Protein AF-A0A1H3Y5Z4-F1 (afdb_monomer)

pLDDT: mean 72.22, std 16.03, range [27.98, 92.19]

InterPro domains:
  IPR026870 Zinc-ribbon domain [PF13240] (65-86)

Secondary structure (DSSP, 8-state):
------------EEEE-TTT--EEEE-SSTT-EEE-TTT--EEE----SSS---S-S-----EEE-TTT--EEETT-SB-TTT--B---TT-------HHHHHHHHHHHHHHHHHHHHHHTT-TTTHHHHHHHHHHHHHHHHHHHHH-

Nearest PDB structures (foldseek):
  7zhg-assembly1_W  TM=5.877E-01  e=4.036E-01  Pyrococcus abyssi GE5
  6skg-assembly1_Ax  TM=5.233E-01  e=5.981E-01  Thermococcus kodakarensis

Mean predicted aligned error: 20.36 Å

Structure (mmCIF, N/CA/C/O backbone):
data_AF-A0A1H3Y5Z4-F1
#
_entry.id   AF-A0A1H3Y5Z4-F1
#
loop_
_atom_site.group_PDB
_atom_site.id
_atom_site.type_symbol
_atom_site.label_atom_id
_atom_site.label_alt_id
_atom_site.label_comp_id
_atom_site.label_asym_id
_atom_site.label_entity_id
_atom_site.label_seq_id
_atom_site.pdbx_PDB_ins_code
_atom_site.Cartn_x
_atom_site.Cartn_y
_atom_site.Cartn_z
_atom_site.occupancy
_atom_site.B_iso_or_equiv
_atom_site.auth_seq_id
_atom_site.auth_comp_id
_atom_site.auth_asym_id
_atom_site.auth_atom_id
_atom_site.pdbx_PDB_model_num
ATOM 1 N N . MET A 1 1 ? 2.541 -39.694 50.701 1.00 36.38 1 MET A N 1
ATOM 2 C CA . MET A 1 1 ? 1.277 -40.318 50.259 1.00 36.38 1 MET A CA 1
ATOM 3 C C . MET A 1 1 ? 0.161 -39.443 50.824 1.00 36.38 1 MET A C 1
ATOM 5 O O . MET A 1 1 ? -0.247 -39.656 51.950 1.00 36.38 1 MET A O 1
ATOM 9 N N . GLU A 1 2 ? -0.018 -38.215 50.340 1.00 33.06 2 GLU A N 1
ATOM 10 C CA . GLU A 1 2 ? -0.750 -37.814 49.120 1.00 33.06 2 GLU A CA 1
ATOM 11 C C . GLU A 1 2 ? -2.224 -38.242 49.123 1.00 33.06 2 GLU A C 1
ATOM 13 O O . GLU A 1 2 ? -2.483 -39.438 49.028 1.00 33.06 2 GLU A O 1
ATOM 18 N N . ASN A 1 3 ? -3.123 -37.248 49.271 1.00 27.98 3 ASN A N 1
ATOM 19 C CA . ASN A 1 3 ? -4.426 -37.034 48.597 1.00 27.98 3 ASN A CA 1
ATOM 20 C C . ASN A 1 3 ? -5.177 -35.901 49.362 1.00 27.98 3 ASN A C 1
ATOM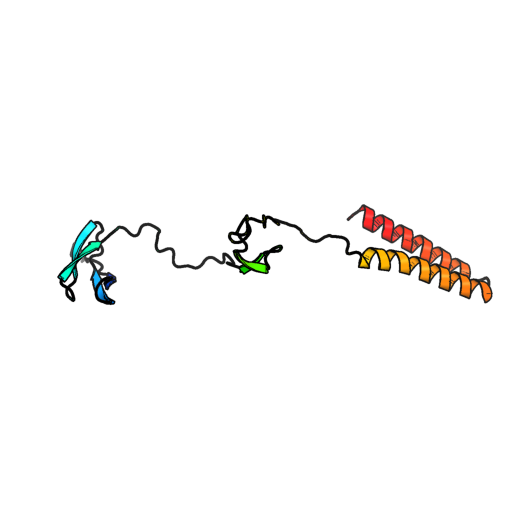 22 O O . ASN A 1 3 ? -5.599 -36.125 50.491 1.00 27.98 3 ASN A O 1
ATOM 26 N N . SER A 1 4 ? -5.109 -34.610 49.010 1.00 35.25 4 SER A N 1
ATOM 27 C CA . SER A 1 4 ? -5.731 -33.865 47.889 1.00 35.25 4 SER A CA 1
ATOM 28 C C . SER A 1 4 ? -7.272 -33.822 47.905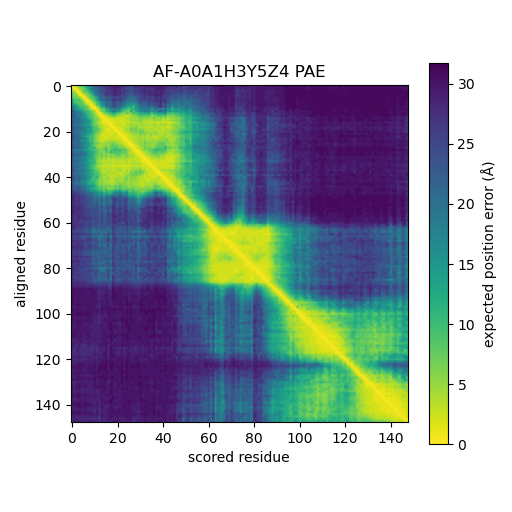 1.00 35.25 4 SER A C 1
ATOM 30 O O . SER A 1 4 ? -7.911 -34.855 48.071 1.00 35.25 4 SER A O 1
ATOM 32 N N . ASN A 1 5 ? -7.814 -32.618 47.619 1.00 33.88 5 ASN A N 1
ATOM 33 C CA . ASN A 1 5 ? -9.199 -32.259 47.212 1.00 33.88 5 ASN A CA 1
ATOM 34 C C . ASN A 1 5 ? -10.119 -31.787 48.364 1.00 33.88 5 ASN A C 1
ATOM 36 O O . ASN A 1 5 ? -10.400 -32.548 49.273 1.00 33.88 5 ASN A O 1
ATOM 40 N N . GLU A 1 6 ? -10.669 -30.573 48.450 1.00 33.53 6 GLU A N 1
ATOM 41 C CA . GLU A 1 6 ? -10.776 -29.398 47.577 1.00 33.53 6 GLU A CA 1
ATOM 42 C C . GLU A 1 6 ? -10.922 -28.163 48.493 1.00 33.53 6 GLU A C 1
ATOM 44 O O . GLU A 1 6 ? -11.967 -27.960 49.111 1.00 33.53 6 GLU A O 1
ATOM 49 N N . ILE A 1 7 ? -9.914 -27.293 48.566 1.00 37.12 7 ILE A N 1
ATOM 50 C CA . ILE A 1 7 ? -10.135 -25.900 48.976 1.00 37.12 7 ILE A CA 1
ATOM 51 C C . ILE A 1 7 ? -10.314 -25.144 47.666 1.00 37.12 7 ILE A C 1
ATOM 53 O O . ILE A 1 7 ? -9.343 -24.916 46.945 1.00 37.12 7 ILE A O 1
ATOM 57 N N . LYS A 1 8 ? -11.567 -24.834 47.312 1.00 33.59 8 LYS A N 1
ATOM 58 C CA . LYS A 1 8 ? -11.910 -24.045 46.123 1.00 33.59 8 LYS A CA 1
ATOM 59 C C . LYS A 1 8 ? -11.288 -22.656 46.259 1.00 33.59 8 LYS A C 1
ATOM 61 O O . LYS A 1 8 ? -11.853 -21.767 46.887 1.00 33.59 8 LYS A O 1
ATOM 66 N N . LYS A 1 9 ? -10.086 -22.510 45.703 1.00 31.39 9 LYS A N 1
ATOM 67 C CA . LYS A 1 9 ? -9.373 -21.249 45.512 1.00 31.39 9 LYS A CA 1
ATOM 68 C C . LYS A 1 9 ? -10.239 -20.377 44.601 1.00 31.39 9 LYS A C 1
ATOM 70 O O . LYS A 1 9 ? -10.427 -20.696 43.432 1.00 31.39 9 LYS A O 1
ATOM 75 N N . ILE A 1 10 ? -10.841 -19.339 45.165 1.00 37.75 10 ILE A N 1
ATOM 76 C CA . ILE A 1 10 ? -11.547 -18.309 44.404 1.00 37.75 10 ILE A CA 1
ATOM 77 C C . ILE A 1 10 ? -10.449 -17.353 43.933 1.00 37.75 10 ILE A C 1
ATOM 79 O O . ILE A 1 10 ? -9.897 -16.623 44.749 1.00 37.75 10 ILE A O 1
ATOM 83 N N . ASP A 1 11 ? -10.063 -17.430 42.660 1.00 43.22 11 ASP A N 1
ATOM 84 C CA . ASP A 1 11 ? -9.029 -16.572 42.067 1.00 43.22 11 ASP A CA 1
ATOM 85 C C . ASP A 1 11 ? -9.537 -15.128 41.982 1.00 43.22 11 ASP A C 1
ATOM 87 O O . ASP A 1 11 ? -10.212 -14.751 41.030 1.00 43.22 11 ASP A O 1
ATOM 91 N N . SER A 1 12 ? -9.310 -14.308 42.996 1.00 57.12 12 SER A N 1
ATOM 92 C CA . SER A 1 12 ? -9.763 -12.921 43.005 1.00 57.12 12 SER A CA 1
ATOM 93 C C . SER A 1 12 ? -8.969 -12.050 42.021 1.00 57.12 12 SER A C 1
ATOM 95 O O . SER A 1 12 ? -7.752 -12.169 41.887 1.00 57.12 12 SER A O 1
ATOM 97 N N . SER A 1 13 ? -9.664 -11.151 41.316 1.00 61.72 13 SER A N 1
ATOM 98 C CA . SER A 1 13 ? -9.058 -10.201 40.372 1.00 61.72 13 SER A CA 1
ATOM 99 C C . SER A 1 13 ? -9.249 -8.765 40.855 1.00 61.72 13 SER A C 1
ATOM 101 O O . SER A 1 13 ? -10.352 -8.390 41.257 1.00 61.72 13 SER A O 1
ATOM 103 N N . MET A 1 14 ? -8.191 -7.954 40.793 1.00 72.50 14 MET A N 1
ATOM 104 C CA . MET A 1 14 ? -8.246 -6.531 41.138 1.00 72.50 14 MET A CA 1
ATOM 105 C C . MET A 1 14 ? -8.807 -5.721 39.965 1.00 72.50 14 MET A C 1
ATOM 107 O O . MET A 1 14 ? -8.291 -5.805 38.852 1.00 72.50 14 MET A O 1
ATOM 111 N N . VAL A 1 15 ? -9.851 -4.930 40.210 1.00 75.38 15 VAL A N 1
ATOM 112 C CA . VAL A 1 15 ? -10.499 -4.061 39.213 1.00 75.38 15 VAL A CA 1
ATOM 113 C C . VAL A 1 15 ? -10.752 -2.675 39.801 1.00 75.38 15 VAL A C 1
ATOM 115 O O . VAL A 1 15 ? -10.922 -2.528 41.009 1.00 75.38 15 VAL A O 1
ATOM 118 N N . GLU A 1 16 ? -10.785 -1.639 38.967 1.00 80.94 16 GLU A N 1
ATOM 119 C CA . GLU A 1 16 ? -11.136 -0.285 39.410 1.00 80.94 16 GLU A CA 1
ATOM 120 C C . GLU A 1 16 ? -12.656 -0.103 39.468 1.00 80.94 16 GLU A C 1
ATOM 122 O O . GLU A 1 16 ? -13.380 -0.426 38.524 1.00 80.94 16 GLU A O 1
ATOM 127 N N . CYS A 1 17 ? -13.158 0.450 40.573 1.00 81.06 17 CYS A N 1
ATOM 128 C CA . CYS A 1 17 ? -14.577 0.751 40.714 1.00 81.06 17 CYS A CA 1
ATOM 129 C C . CYS A 1 17 ? -14.982 1.954 39.832 1.00 81.06 17 CYS A C 1
ATOM 131 O O . CYS A 1 17 ? -14.444 3.048 40.033 1.00 81.06 17 CYS A O 1
ATOM 133 N N . PRO A 1 18 ? -16.007 1.842 38.959 1.00 81.44 18 PRO A N 1
ATOM 134 C CA . PRO A 1 18 ? -16.469 2.943 38.101 1.00 81.44 18 PRO A CA 1
ATOM 135 C C . PRO A 1 18 ? -16.955 4.180 38.864 1.00 81.44 18 PRO A C 1
ATOM 137 O O . PRO A 1 18 ? -16.990 5.284 38.325 1.00 81.44 18 PRO A O 1
ATOM 140 N N . PHE A 1 19 ? -17.360 4.000 40.122 1.00 86.81 19 PHE A N 1
ATOM 141 C CA . PHE A 1 19 ? -17.987 5.055 40.906 1.00 86.81 19 PHE A CA 1
ATOM 142 C C . PHE A 1 19 ? -17.039 5.796 41.846 1.00 86.81 19 PHE A C 1
ATOM 144 O O . PHE A 1 19 ? -17.302 6.955 42.158 1.00 86.81 19 PHE A O 1
ATOM 151 N N . CYS A 1 20 ? -15.988 5.138 42.344 1.00 87.31 20 CYS A N 1
ATOM 152 C CA . CYS A 1 20 ? -15.052 5.739 43.301 1.00 87.31 20 CYS A CA 1
ATOM 153 C C . CYS A 1 20 ? -13.593 5.704 42.844 1.00 87.31 20 CYS A C 1
ATOM 155 O O . CYS A 1 20 ? -12.751 6.262 43.535 1.00 87.31 20 CYS A O 1
ATOM 157 N N . LYS A 1 21 ? -13.297 5.073 41.698 1.00 84.69 21 LYS A N 1
ATOM 158 C CA . LYS A 1 21 ? -11.953 4.920 41.113 1.00 84.69 21 LYS A CA 1
ATOM 159 C C . LYS A 1 21 ? -10.927 4.199 41.998 1.00 84.69 21 LYS A C 1
ATOM 161 O O . LYS A 1 21 ? -9.759 4.128 41.637 1.00 84.69 21 LYS A O 1
ATOM 166 N N . ASN A 1 22 ? -11.349 3.637 43.129 1.00 86.00 22 ASN A N 1
ATOM 167 C CA . ASN A 1 22 ? -10.485 2.820 43.972 1.00 86.00 22 ASN A CA 1
ATOM 168 C C . ASN A 1 22 ? -10.378 1.407 43.398 1.00 86.00 22 ASN A C 1
ATOM 170 O O . ASN A 1 22 ? -11.348 0.871 42.853 1.00 86.00 22 ASN A O 1
ATOM 174 N N . VAL A 1 23 ? -9.201 0.809 43.563 1.00 82.69 23 VAL A N 1
ATOM 175 C CA . VAL A 1 23 ? -8.948 -0.595 43.239 1.00 82.69 23 VAL A CA 1
ATOM 176 C C . VAL A 1 23 ? -9.658 -1.468 44.272 1.00 82.69 23 VAL A C 1
ATOM 178 O O . VAL A 1 23 ? -9.498 -1.265 45.477 1.00 82.69 23 VAL A O 1
ATOM 181 N N . ILE A 1 24 ? -10.463 -2.415 43.801 1.00 84.19 24 ILE A N 1
ATOM 182 C CA . ILE A 1 24 ? -11.245 -3.336 44.625 1.00 84.19 24 ILE A CA 1
ATOM 183 C C . ILE A 1 24 ? -11.023 -4.781 44.180 1.00 84.19 24 ILE A C 1
ATOM 185 O O . ILE A 1 24 ? -10.689 -5.056 43.027 1.00 84.19 24 ILE A O 1
ATOM 189 N N . GLU A 1 25 ? -11.232 -5.711 45.105 1.00 79.12 25 GLU A N 1
ATOM 190 C CA . GLU A 1 25 ? -11.158 -7.145 44.848 1.00 79.12 25 GLU A CA 1
ATOM 191 C C . GLU A 1 25 ? -12.529 -7.647 44.376 1.00 79.12 25 GLU A C 1
ATOM 193 O O . GLU A 1 25 ? -13.514 -7.571 45.114 1.00 79.12 25 GLU A O 1
ATOM 198 N N . ALA A 1 26 ? -12.611 -8.101 43.124 1.00 74.50 26 ALA A N 1
ATOM 199 C CA . ALA A 1 26 ? -13.844 -8.611 42.534 1.00 74.50 26 ALA A CA 1
ATOM 200 C C . ALA A 1 26 ? -13.845 -10.150 42.481 1.00 74.50 26 ALA A C 1
ATOM 202 O O . ALA A 1 26 ? -12.796 -10.765 42.244 1.00 74.50 26 ALA A O 1
ATOM 203 N N . PRO A 1 27 ? -15.016 -10.789 42.674 1.00 72.81 27 PRO A N 1
ATOM 204 C CA . PRO A 1 27 ? -15.142 -12.235 42.574 1.00 72.81 27 PRO A CA 1
ATOM 205 C C . PRO A 1 27 ? -14.939 -12.688 41.123 1.00 72.81 27 PRO A C 1
ATOM 207 O O . PRO A 1 27 ? -15.520 -12.123 40.200 1.00 72.81 27 PRO A O 1
ATOM 210 N N . SER A 1 28 ? -14.174 -13.762 40.930 1.00 66.25 28 SER A N 1
ATOM 211 C CA . SER A 1 28 ? -13.877 -14.376 39.620 1.00 66.25 28 SER A CA 1
ATOM 212 C C . SER A 1 28 ? -15.086 -15.006 38.934 1.00 66.25 28 SER A C 1
ATOM 214 O O . SER A 1 28 ? -15.017 -15.382 37.764 1.00 66.25 28 SER A O 1
ATOM 216 N N . LYS A 1 29 ? -16.193 -15.175 39.661 1.00 75.69 29 LYS A N 1
ATOM 217 C CA . LYS A 1 29 ? -17.403 -15.800 39.140 1.00 75.69 29 LYS A CA 1
ATOM 218 C C . LYS A 1 29 ? -18.271 -14.748 38.430 1.00 75.69 29 LYS A C 1
ATOM 220 O O . LYS A 1 29 ? -18.575 -13.725 39.047 1.00 75.69 29 LYS A O 1
ATOM 225 N N . PRO A 1 30 ? -18.698 -14.990 37.177 1.00 72.62 30 PRO A N 1
ATOM 226 C CA . PRO A 1 30 ? -19.632 -14.107 36.488 1.00 72.62 30 PRO A CA 1
ATOM 227 C C . PRO A 1 30 ? -21.010 -14.110 37.166 1.00 72.62 30 PRO A C 1
ATOM 229 O O . PRO A 1 30 ? -21.365 -15.050 37.881 1.00 72.62 30 PRO A O 1
ATOM 232 N N . ASP A 1 31 ? -21.765 -13.042 36.930 1.00 72.31 31 ASP A N 1
ATOM 233 C CA . ASP A 1 31 ? -23.143 -12.804 37.375 1.00 72.31 31 ASP A CA 1
ATOM 234 C C . ASP A 1 31 ? -23.325 -12.723 38.899 1.00 72.31 31 ASP A C 1
ATOM 236 O O . ASP A 1 31 ? -24.406 -12.965 39.438 1.00 72.31 31 ASP A O 1
ATOM 240 N N . VAL A 1 32 ? -22.262 -12.356 39.619 1.00 79.56 32 VAL A N 1
ATOM 241 C CA . VAL A 1 32 ? -22.316 -12.092 41.061 1.00 79.56 32 VAL A CA 1
ATOM 242 C C . VAL A 1 32 ? -22.545 -10.604 41.303 1.00 79.56 32 VAL A C 1
ATOM 244 O O . VAL A 1 32 ? -21.763 -9.767 40.853 1.00 79.56 32 VAL A O 1
ATOM 247 N N . ILE A 1 33 ? -23.607 -10.286 42.047 1.00 81.94 33 ILE A N 1
ATOM 248 C CA . ILE A 1 33 ? -23.855 -8.944 42.581 1.00 81.94 33 ILE A CA 1
ATOM 249 C C . ILE A 1 33 ? -23.047 -8.788 43.873 1.00 81.94 33 ILE A C 1
ATOM 251 O O . ILE A 1 33 ? -23.179 -9.601 44.789 1.00 81.94 33 ILE A O 1
ATOM 255 N N . PHE A 1 34 ? -22.234 -7.741 43.972 1.00 84.69 34 PHE A N 1
ATOM 256 C CA . PHE A 1 34 ? -21.483 -7.410 45.183 1.00 84.69 34 PHE A CA 1
ATOM 257 C C . PHE A 1 34 ? -21.483 -5.901 45.439 1.00 84.69 34 PHE A C 1
ATOM 259 O O . PHE A 1 34 ? -21.745 -5.100 44.544 1.00 84.69 34 PHE A O 1
ATOM 266 N N . LYS A 1 35 ? -21.208 -5.499 46.683 1.00 84.81 35 LYS A N 1
ATOM 267 C CA . LYS A 1 35 ? -21.112 -4.085 47.065 1.00 84.81 35 LYS A CA 1
ATOM 268 C C . LYS A 1 35 ? -19.658 -3.642 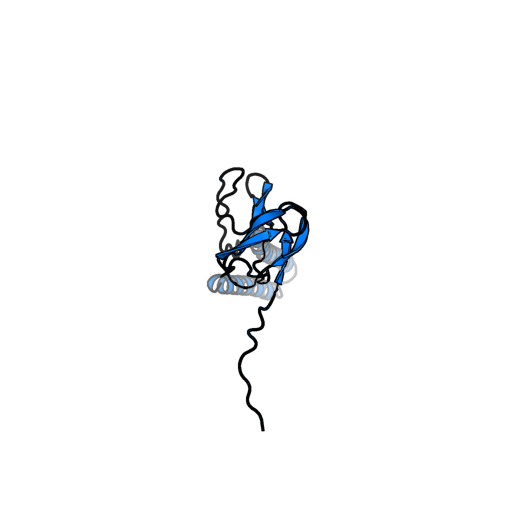47.059 1.00 84.81 35 LYS A C 1
ATOM 270 O O . LYS A 1 35 ? -18.793 -4.342 47.580 1.00 84.81 35 LYS A O 1
ATOM 275 N N . CYS A 1 36 ? -19.392 -2.468 46.497 1.00 84.19 36 CYS A N 1
ATOM 276 C CA . CYS A 1 36 ? -18.077 -1.851 46.592 1.00 84.19 36 CYS A CA 1
ATOM 277 C C . CYS A 1 36 ? -17.767 -1.497 48.063 1.00 84.19 36 CYS A C 1
ATOM 279 O O . CYS A 1 36 ? -18.523 -0.717 48.642 1.00 84.19 36 CYS A O 1
ATOM 281 N N . PRO A 1 37 ? -16.641 -1.946 48.649 1.00 83.38 37 PRO A N 1
ATOM 282 C CA . PRO A 1 37 ? -16.285 -1.652 50.045 1.00 83.38 37 PRO A CA 1
ATOM 283 C C . PRO A 1 37 ? -15.913 -0.183 50.297 1.00 83.38 37 PRO A C 1
ATOM 285 O O . PRO A 1 37 ? -15.695 0.215 51.434 1.00 83.38 37 PRO A O 1
ATOM 288 N N . GLN A 1 38 ? -15.763 0.614 49.236 1.00 86.62 38 GLN A N 1
ATOM 289 C CA . GLN A 1 38 ? -15.333 2.012 49.313 1.00 86.62 38 GLN A CA 1
ATOM 290 C C . GLN A 1 38 ? -16.468 3.011 49.084 1.00 86.62 38 GLN A C 1
ATOM 292 O O . GLN A 1 38 ? -16.342 4.172 49.458 1.00 86.62 38 GLN A O 1
ATOM 297 N N . CYS A 1 39 ? -17.556 2.605 48.426 1.00 87.12 39 CYS A N 1
ATOM 298 C CA . CYS A 1 39 ? -18.635 3.531 48.075 1.00 87.12 39 CYS A CA 1
ATOM 299 C C . CYS A 1 39 ? -20.037 2.921 48.141 1.00 87.12 39 CYS A C 1
ATOM 301 O O . CYS A 1 39 ? -20.960 3.516 47.583 1.00 87.12 39 CYS A O 1
ATOM 303 N N . ASP A 1 40 ? -20.163 1.721 48.720 1.00 84.69 40 ASP A N 1
ATOM 304 C CA . ASP A 1 40 ? -21.399 0.967 48.992 1.00 84.69 40 ASP A CA 1
ATOM 305 C C . ASP A 1 40 ? -22.339 0.733 47.799 1.00 84.69 40 ASP A C 1
ATOM 307 O O . ASP A 1 40 ? -23.466 0.262 47.956 1.00 84.69 40 ASP A O 1
ATOM 311 N N . LYS A 1 41 ? -21.873 1.024 46.582 1.00 87.06 41 LYS A N 1
ATOM 312 C CA . LYS A 1 41 ? -22.635 0.851 45.345 1.00 87.06 41 LYS A CA 1
ATOM 313 C C . LYS A 1 41 ? -22.606 -0.596 44.879 1.00 87.06 41 LYS A C 1
ATOM 315 O O . LYS A 1 41 ? -21.578 -1.267 44.981 1.00 87.06 41 LYS A O 1
ATOM 320 N N . GLU A 1 42 ? -23.748 -1.044 44.373 1.00 83.12 42 GLU A N 1
ATOM 321 C CA . GLU A 1 42 ? -23.947 -2.387 43.838 1.00 83.12 42 GLU A CA 1
ATOM 322 C C . GLU A 1 42 ? -23.278 -2.512 42.465 1.00 83.12 42 GLU A C 1
ATOM 324 O O . GLU A 1 42 ? -23.416 -1.645 41.600 1.00 83.12 42 GLU A O 1
ATOM 329 N N . LEU A 1 43 ? -22.514 -3.586 42.289 1.00 80.88 43 LEU A N 1
ATOM 330 C CA . LEU A 1 43 ? -21.760 -3.921 41.088 1.00 80.88 43 LEU A CA 1
ATOM 331 C C . LEU A 1 43 ? -22.111 -5.348 40.667 1.00 80.88 43 LEU A C 1
ATOM 333 O O . LEU A 1 43 ? -22.339 -6.206 41.518 1.00 80.88 43 LEU A O 1
ATOM 337 N N . ILE A 1 44 ? -22.123 -5.602 39.359 1.00 79.19 44 ILE A N 1
ATOM 338 C CA . ILE A 1 44 ? -22.298 -6.937 38.779 1.00 79.19 44 ILE A CA 1
ATOM 339 C C . ILE A 1 44 ? -21.013 -7.374 38.080 1.00 79.19 44 ILE A C 1
ATOM 341 O O . ILE A 1 44 ? -20.487 -6.651 37.231 1.00 79.19 44 ILE A O 1
ATOM 345 N N . THR A 1 45 ? -20.509 -8.562 38.408 1.00 73.00 45 THR A N 1
ATOM 346 C CA . THR A 1 45 ? -19.472 -9.207 37.593 1.00 73.00 45 THR A CA 1
ATOM 347 C C . THR A 1 45 ? -20.121 -9.728 36.313 1.00 73.00 45 THR A C 1
ATOM 349 O O . THR A 1 45 ? -21.111 -10.442 36.388 1.00 73.00 45 THR A O 1
ATOM 352 N N . TYR A 1 46 ? -19.575 -9.422 35.140 1.00 69.62 46 TYR A N 1
ATOM 353 C CA . TYR A 1 46 ? -20.009 -10.014 33.869 1.00 69.62 46 TYR A CA 1
ATOM 354 C C . TYR A 1 46 ? -18.906 -10.915 33.306 1.00 69.62 46 TYR A C 1
ATOM 356 O O . TYR A 1 46 ? -17.722 -10.715 33.584 1.00 69.62 46 TYR A O 1
ATOM 364 N N . ASN A 1 47 ? -19.278 -11.928 32.521 1.00 63.19 47 ASN A N 1
ATOM 365 C CA . ASN A 1 47 ? -18.300 -12.781 31.853 1.00 63.19 47 ASN A CA 1
ATOM 366 C C . ASN A 1 47 ? -17.592 -11.987 30.748 1.00 63.19 47 ASN A C 1
ATOM 368 O O . ASN A 1 47 ? -18.200 -11.612 29.746 1.00 63.19 47 ASN A O 1
ATOM 372 N N . ILE A 1 48 ? -16.292 -11.760 30.909 1.00 61.50 48 ILE A N 1
ATOM 373 C CA . ILE A 1 48 ? -15.467 -11.094 29.904 1.00 61.50 48 ILE A CA 1
ATOM 374 C C . ILE A 1 48 ? -15.028 -12.108 28.836 1.00 61.50 48 ILE A C 1
ATOM 376 O O . ILE A 1 48 ? -13.842 -12.271 28.556 1.00 61.50 48 ILE A O 1
ATOM 380 N N . THR A 1 49 ? -15.961 -12.836 28.218 1.00 51.12 49 THR A N 1
ATOM 381 C CA . THR A 1 49 ? -15.603 -13.646 27.048 1.00 51.12 49 THR A CA 1
ATOM 382 C C . THR A 1 49 ? -15.472 -12.700 25.848 1.00 51.12 49 THR A C 1
ATOM 384 O O . THR A 1 49 ? -16.462 -12.300 25.251 1.00 51.12 49 THR A O 1
ATOM 387 N N . GLN A 1 50 ? -14.226 -12.337 25.510 1.00 53.44 50 GLN A N 1
ATOM 388 C CA . GLN A 1 50 ? -13.785 -11.644 24.279 1.00 53.44 50 GLN A CA 1
ATOM 389 C C . GLN A 1 50 ? -13.874 -10.105 24.166 1.00 53.44 50 GLN A C 1
ATOM 391 O O . GLN A 1 50 ? -13.644 -9.592 23.075 1.00 53.44 50 GLN A O 1
ATOM 396 N N . SER A 1 51 ? -14.068 -9.332 25.242 1.00 52.38 51 SER A N 1
ATOM 397 C CA . SER A 1 51 ? -13.833 -7.865 25.172 1.00 52.38 51 SER A CA 1
ATOM 398 C C . SER A 1 51 ? -12.433 -7.429 25.629 1.00 52.38 51 SER A C 1
ATOM 400 O O . SER A 1 51 ? -12.048 -6.284 25.408 1.00 52.38 51 SER A O 1
ATOM 402 N N . ASN A 1 52 ? -11.646 -8.341 26.209 1.00 58.22 52 ASN A N 1
ATOM 403 C CA . ASN A 1 52 ? -10.278 -8.070 26.659 1.00 58.22 52 ASN A CA 1
ATOM 404 C C . ASN A 1 52 ? -9.266 -8.832 25.797 1.00 58.22 52 ASN A C 1
ATOM 406 O O . ASN A 1 52 ? -8.335 -9.451 26.311 1.00 58.22 52 ASN A O 1
ATOM 410 N N . LYS A 1 53 ? -9.430 -8.797 24.468 1.00 46.75 53 LYS A N 1
ATOM 411 C CA . LYS A 1 53 ? -8.264 -8.963 23.601 1.00 46.75 53 LYS A CA 1
ATOM 412 C C . LYS A 1 53 ? -7.419 -7.716 23.829 1.00 46.75 53 LYS A C 1
ATOM 414 O O . LYS A 1 53 ? -7.669 -6.679 23.224 1.00 46.75 53 LYS A O 1
ATOM 419 N N . THR A 1 54 ? -6.460 -7.807 24.748 1.00 41.84 54 THR A N 1
ATOM 420 C CA . THR A 1 54 ? -5.363 -6.850 24.839 1.00 41.84 54 THR A CA 1
ATOM 421 C C . THR A 1 54 ? -4.851 -6.609 23.424 1.00 41.84 54 THR A C 1
ATOM 423 O O . THR A 1 54 ? -4.423 -7.533 22.731 1.00 41.84 54 THR A O 1
ATOM 426 N N . LEU A 1 55 ? -4.994 -5.360 22.996 1.00 55.38 55 LEU A N 1
ATOM 427 C CA . LEU A 1 55 ? -4.474 -4.760 21.782 1.00 55.38 55 LEU A CA 1
ATOM 428 C C . LEU A 1 55 ? -3.024 -5.214 21.531 1.00 55.38 55 LEU A C 1
ATOM 430 O O . LEU A 1 55 ? -2.084 -4.682 22.117 1.00 55.38 55 LEU A O 1
ATOM 434 N N . ASN A 1 56 ? -2.842 -6.223 20.683 1.00 52.81 56 ASN A N 1
ATOM 435 C CA . ASN A 1 56 ? -1.586 -6.511 19.992 1.00 52.81 56 ASN A CA 1
ATOM 436 C C . ASN A 1 56 ? -1.847 -7.495 18.847 1.00 52.81 56 ASN A C 1
ATOM 438 O O . ASN A 1 56 ? -1.530 -8.683 18.871 1.00 52.81 56 ASN A O 1
ATOM 442 N N . THR A 1 57 ? -2.470 -6.994 17.795 1.00 44.56 57 THR A N 1
ATOM 443 C CA . THR A 1 57 ? -2.087 -7.422 16.457 1.00 44.56 57 THR A CA 1
ATOM 444 C C . THR A 1 57 ? -1.776 -6.135 15.713 1.00 44.56 57 THR A C 1
ATOM 446 O O . THR A 1 57 ? -2.378 -5.103 15.970 1.00 44.56 57 THR A O 1
ATOM 449 N N . LYS A 1 58 ? -0.742 -6.159 14.885 1.00 48.50 58 LYS A N 1
ATOM 450 C CA . LYS A 1 58 ? -0.368 -5.082 13.973 1.00 48.50 58 LYS A CA 1
ATOM 451 C C . LYS A 1 58 ? -1.465 -4.885 12.915 1.00 48.50 58 LYS A C 1
ATOM 453 O O . LYS A 1 58 ? -1.234 -5.158 11.746 1.00 48.50 58 LYS A O 1
ATOM 458 N N . ASP A 1 59 ? -2.651 -4.432 13.291 1.00 54.81 59 ASP A N 1
ATOM 459 C CA . ASP A 1 59 ? -3.439 -3.584 12.415 1.00 54.81 59 ASP A CA 1
ATOM 460 C C . ASP A 1 59 ? -2.859 -2.185 12.580 1.00 54.81 59 ASP A C 1
ATOM 462 O O . ASP A 1 59 ? -3.077 -1.466 13.549 1.00 54.81 59 ASP A O 1
ATOM 466 N N . ASN A 1 60 ? -1.989 -1.837 11.645 1.00 59.25 60 ASN A N 1
ATOM 467 C CA . ASN A 1 60 ? -1.624 -0.468 11.359 1.00 59.25 60 ASN A CA 1
ATOM 468 C C . ASN A 1 60 ? -2.909 0.362 11.211 1.00 59.25 60 ASN A C 1
ATOM 470 O O . ASN A 1 60 ? -3.432 0.521 10.109 1.00 59.25 60 ASN A O 1
ATOM 474 N N . MET A 1 61 ? -3.383 0.942 12.318 1.00 61.69 61 MET A N 1
ATOM 475 C CA . MET A 1 61 ? -4.272 2.102 12.346 1.00 61.69 61 MET A CA 1
ATOM 476 C C . MET A 1 61 ? -3.503 3.305 11.785 1.00 61.69 61 MET A C 1
ATOM 478 O O . MET A 1 61 ? -3.283 4.311 12.456 1.00 61.69 61 MET A O 1
ATOM 482 N N . SER A 1 62 ? -2.995 3.177 10.560 1.00 75.69 62 SER A N 1
ATOM 483 C CA . SER A 1 62 ? -2.383 4.276 9.847 1.00 75.69 62 SER A CA 1
ATOM 484 C C . SER A 1 62 ? -3.487 5.276 9.561 1.00 75.69 62 SER A C 1
ATOM 486 O O . SER A 1 62 ? -4.483 4.985 8.901 1.00 75.69 62 SER A O 1
ATOM 488 N N . LEU A 1 63 ? -3.338 6.462 10.123 1.00 84.62 63 LEU A N 1
ATOM 489 C CA . LEU A 1 63 ? -4.198 7.575 9.790 1.00 84.62 63 LEU A CA 1
ATOM 490 C C . LEU A 1 63 ? -3.729 8.117 8.438 1.00 84.62 63 LEU A C 1
ATOM 492 O O . LEU A 1 63 ? -2.548 8.420 8.268 1.00 84.62 63 LEU A O 1
ATOM 496 N N . ILE A 1 64 ? -4.646 8.217 7.484 1.00 87.44 64 ILE A N 1
ATOM 497 C CA . ILE A 1 64 ? -4.415 8.835 6.176 1.00 87.44 64 ILE A CA 1
ATOM 498 C C . ILE A 1 64 ? -5.169 10.161 6.111 1.00 87.44 64 ILE A C 1
ATOM 500 O O . ILE A 1 64 ? -6.089 10.406 6.890 1.00 87.44 64 ILE A O 1
ATOM 504 N N . TYR A 1 65 ? -4.802 11.030 5.178 1.00 91.25 65 TYR A N 1
ATOM 505 C CA . TYR A 1 65 ? -5.570 12.240 4.906 1.00 91.25 65 TYR A CA 1
ATOM 506 C C . TYR A 1 65 ? -6.575 11.974 3.787 1.00 91.25 65 TYR A C 1
ATOM 508 O O . TYR A 1 65 ? -6.249 11.358 2.775 1.00 91.25 65 TYR A O 1
ATOM 516 N N . CYS A 1 66 ? -7.804 12.446 3.966 1.00 89.81 66 CYS A N 1
ATOM 517 C CA . CYS A 1 66 ? -8.826 12.405 2.932 1.00 89.81 66 CYS A CA 1
ATOM 518 C C . CYS A 1 66 ? -8.376 13.212 1.706 1.00 89.81 66 CYS A C 1
ATOM 520 O O . CYS A 1 66 ? -8.062 14.395 1.839 1.00 89.81 66 CYS A O 1
ATOM 522 N N . ARG A 1 67 ? -8.463 12.606 0.516 1.00 86.25 67 ARG A N 1
ATOM 523 C CA . ARG A 1 67 ? -8.070 13.224 -0.767 1.00 86.25 67 ARG A CA 1
ATOM 524 C C . ARG A 1 67 ? -8.835 14.512 -1.106 1.00 86.25 67 ARG A C 1
ATOM 526 O O . ARG A 1 67 ? -8.245 15.428 -1.656 1.00 86.25 67 ARG A O 1
ATOM 533 N N . GLU A 1 68 ? -10.104 14.606 -0.702 1.00 90.81 68 GLU A N 1
ATOM 534 C CA . GLU A 1 68 ? -10.929 15.798 -0.959 1.00 90.81 68 GLU A CA 1
ATOM 535 C C . GLU A 1 68 ? -10.826 16.865 0.132 1.00 90.81 68 GLU A C 1
ATOM 537 O O . GLU A 1 68 ? -10.527 18.022 -0.132 1.00 90.81 68 GLU A O 1
ATOM 542 N N . CYS A 1 69 ? -11.108 16.504 1.387 1.00 91.94 69 CYS A N 1
ATOM 543 C CA . CYS A 1 69 ? -11.260 17.502 2.445 1.00 91.94 69 CYS A CA 1
ATOM 544 C C . CYS A 1 69 ? -9.999 17.722 3.290 1.00 91.94 69 CYS A C 1
ATOM 546 O O . 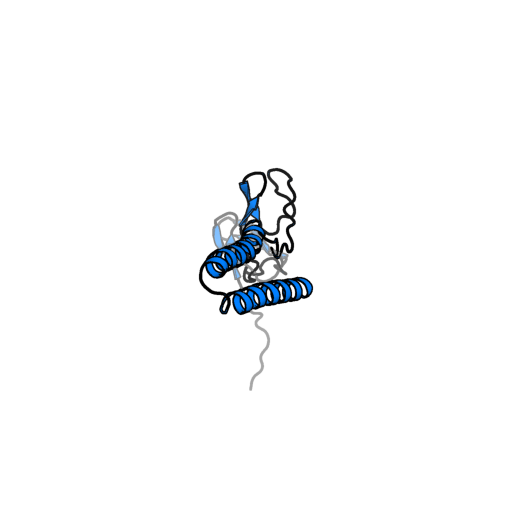CYS A 1 69 ? -10.048 18.508 4.236 1.00 91.94 69 CYS A O 1
ATOM 548 N N . GLY A 1 70 ? -8.920 16.971 3.037 1.00 89.00 70 GLY A N 1
ATOM 549 C CA . GLY A 1 70 ? -7.647 17.077 3.759 1.00 89.00 70 GLY A CA 1
ATOM 550 C C . GLY A 1 70 ? -7.714 16.726 5.248 1.00 89.00 70 GLY A C 1
ATOM 551 O O . GLY A 1 70 ? -6.777 17.008 5.988 1.00 89.00 70 GLY A O 1
ATOM 552 N N . LYS A 1 71 ? -8.818 16.134 5.722 1.00 91.81 71 LYS A N 1
ATOM 553 C CA . LYS A 1 71 ? -8.968 15.743 7.130 1.00 91.81 71 LYS A CA 1
ATOM 554 C C . LYS A 1 71 ? -8.391 14.360 7.366 1.00 91.81 71 LYS A C 1
ATOM 556 O O . LYS A 1 71 ? -8.460 13.495 6.496 1.00 91.81 71 LYS A O 1
ATOM 561 N N . GLN A 1 72 ? -7.848 14.163 8.557 1.00 90.88 72 GLN A N 1
ATOM 562 C CA . GLN A 1 72 ? -7.276 12.894 8.970 1.00 90.88 72 GLN A CA 1
ATOM 563 C C . GLN A 1 72 ? -8.385 11.865 9.222 1.00 90.88 72 GLN A C 1
ATOM 565 O O . GLN A 1 72 ? -9.358 12.144 9.920 1.00 90.88 72 GLN A O 1
ATOM 570 N N . ILE A 1 73 ? -8.247 10.686 8.626 1.00 90.69 73 ILE A N 1
ATOM 571 C CA . ILE A 1 73 ? -9.214 9.589 8.660 1.00 90.69 73 ILE A CA 1
ATOM 572 C C . ILE A 1 73 ? -8.479 8.249 8.804 1.00 90.69 73 ILE A C 1
ATOM 574 O O . ILE A 1 73 ? -7.280 8.150 8.551 1.00 90.69 73 ILE A O 1
ATOM 578 N N . SER A 1 74 ? -9.191 7.198 9.213 1.00 85.31 74 SER A N 1
ATOM 579 C CA . SER A 1 74 ? -8.621 5.845 9.276 1.00 85.31 74 SER A CA 1
ATOM 580 C C . SER A 1 74 ? -8.301 5.319 7.873 1.00 85.31 74 SER A C 1
ATOM 582 O O . SER A 1 74 ? -9.125 5.461 6.970 1.00 85.31 74 SER A O 1
ATOM 584 N N . SER A 1 75 ? -7.157 4.650 7.697 1.00 80.00 75 SER A N 1
ATOM 585 C CA . SER A 1 75 ? -6.793 3.946 6.454 1.00 80.00 75 SER A CA 1
ATOM 586 C C . SER A 1 75 ? -7.798 2.883 6.013 1.00 80.00 75 SER A C 1
ATOM 588 O O . SER A 1 75 ? -7.813 2.500 4.848 1.00 80.00 75 SER A O 1
ATOM 590 N N . HIS A 1 76 ? -8.647 2.413 6.927 1.00 78.62 76 HIS A N 1
ATOM 591 C CA . HIS A 1 76 ? -9.671 1.408 6.651 1.00 78.62 76 HIS A CA 1
ATOM 592 C C . HIS A 1 76 ? -11.044 2.024 6.341 1.00 78.62 76 HIS A C 1
ATOM 594 O O . HIS A 1 76 ? -11.990 1.299 6.024 1.00 78.62 76 HIS A O 1
ATOM 600 N N . ALA A 1 77 ? -11.188 3.350 6.436 1.00 79.50 77 ALA A N 1
ATOM 601 C CA . ALA A 1 77 ? -12.450 4.017 6.152 1.00 79.50 77 ALA A CA 1
ATOM 602 C C . ALA A 1 77 ? -12.759 3.940 4.649 1.00 79.50 77 ALA A C 1
ATOM 604 O O . ALA A 1 77 ? -12.039 4.506 3.836 1.00 79.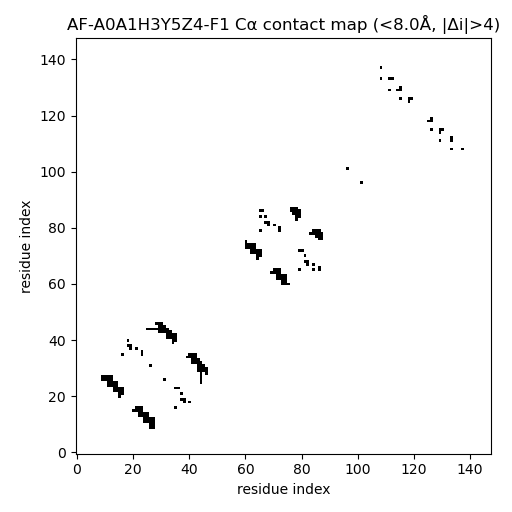50 77 ALA A O 1
ATOM 605 N N . GLN A 1 78 ? -13.855 3.274 4.272 1.00 83.75 78 GLN A N 1
ATOM 606 C CA . GLN A 1 78 ? -14.311 3.192 2.874 1.00 83.75 78 GLN A CA 1
ATOM 607 C C . GLN A 1 78 ? -14.722 4.559 2.310 1.00 83.75 78 GLN A C 1
ATOM 609 O O . GLN A 1 78 ? -14.580 4.815 1.116 1.00 83.75 78 GLN A O 1
ATOM 614 N N . SER A 1 79 ? -15.206 5.450 3.172 1.00 88.12 79 SER A N 1
ATOM 615 C CA . SER A 1 79 ? -15.616 6.813 2.845 1.00 88.12 79 SER A CA 1
ATOM 616 C C . SER A 1 79 ? -15.219 7.762 3.965 1.00 88.12 79 SER A C 1
ATOM 618 O O . SER A 1 79 ? -15.238 7.398 5.142 1.00 88.12 79 SER A O 1
ATOM 620 N N . CYS A 1 80 ? -14.880 8.997 3.609 1.00 91.38 80 CYS A N 1
ATOM 621 C CA . CYS A 1 80 ? -14.552 10.026 4.581 1.00 91.38 80 CYS A CA 1
ATOM 622 C C . CYS A 1 80 ? -15.805 10.393 5.403 1.00 91.38 80 CYS A C 1
ATOM 624 O O . CYS A 1 80 ? -16.793 10.825 4.811 1.00 91.38 80 CYS A O 1
ATOM 626 N N . PRO A 1 81 ? -15.783 10.305 6.747 1.00 89.31 81 PRO A N 1
ATOM 627 C CA . PRO A 1 81 ? -16.932 10.663 7.583 1.00 89.31 81 PRO A CA 1
ATOM 628 C C . PRO A 1 81 ? -17.230 12.170 7.587 1.00 89.31 81 PRO A C 1
ATOM 630 O O . PRO A 1 81 ? -18.301 12.583 8.013 1.00 89.31 81 PRO A O 1
ATOM 633 N N . PHE A 1 82 ? -16.292 13.001 7.121 1.00 92.00 82 PHE A N 1
ATOM 634 C CA . PHE A 1 82 ? -16.437 14.457 7.133 1.00 92.00 82 PHE A CA 1
ATOM 635 C C . PHE A 1 82 ? -17.033 15.035 5.849 1.00 92.00 82 PHE A C 1
ATOM 637 O O . PHE A 1 82 ? -17.671 16.080 5.904 1.00 92.00 82 PHE A O 1
ATOM 644 N N . CYS A 1 83 ? -16.785 14.407 4.697 1.00 92.19 83 CYS A N 1
ATOM 645 C CA . CYS A 1 83 ? -17.272 14.893 3.401 1.00 92.19 83 CYS A CA 1
ATOM 646 C C . CYS A 1 83 ? -18.028 13.840 2.582 1.00 92.19 83 CYS A C 1
ATOM 648 O O . CYS A 1 83 ? -18.574 14.171 1.538 1.00 92.19 83 CYS A O 1
ATOM 650 N N . GLY A 1 84 ? -18.039 12.577 3.012 1.00 88.94 84 GLY A N 1
ATOM 651 C CA . GLY A 1 84 ? -18.673 11.471 2.292 1.00 88.94 84 GLY A CA 1
ATOM 652 C C . GLY A 1 84 ? -17.864 10.918 1.116 1.00 88.94 84 GLY A C 1
ATOM 653 O O . GLY A 1 84 ? -18.268 9.916 0.535 1.00 88.94 84 GLY A O 1
ATOM 654 N N . TYR A 1 85 ? -16.715 11.510 0.768 1.00 87.69 85 TYR A N 1
ATOM 655 C CA . TYR A 1 85 ? -15.952 11.072 -0.403 1.00 87.69 85 TYR A CA 1
ATOM 656 C C . TYR A 1 85 ? -15.345 9.669 -0.213 1.00 87.69 85 TYR A C 1
ATOM 658 O O . TYR A 1 85 ? -14.672 9.442 0.804 1.00 87.69 85 TYR A O 1
ATOM 666 N N . PRO A 1 86 ? -15.524 8.739 -1.169 1.00 88.12 86 PRO A N 1
ATOM 667 C CA . PRO A 1 86 ? -15.001 7.379 -1.085 1.00 88.12 86 PRO A CA 1
ATOM 668 C C . PRO A 1 86 ? -13.462 7.336 -1.128 1.00 88.12 86 PRO A C 1
ATOM 670 O O . PRO A 1 86 ? -12.804 7.988 -1.937 1.00 88.12 86 PRO A O 1
ATOM 673 N N . GLN A 1 87 ? -12.867 6.542 -0.242 1.00 84.19 87 GLN A N 1
ATOM 674 C CA . GLN A 1 87 ? -11.415 6.412 -0.054 1.00 84.19 87 GLN A CA 1
ATOM 675 C C . GLN A 1 87 ? -10.886 5.034 -0.468 1.00 84.19 87 GLN A C 1
ATOM 677 O O . GLN A 1 87 ? -9.727 4.727 -0.212 1.00 84.19 87 GLN A O 1
ATOM 682 N N . ASN A 1 88 ? -11.717 4.200 -1.104 1.00 71.88 88 ASN A N 1
ATOM 683 C CA . ASN A 1 88 ? -11.313 2.878 -1.574 1.00 71.88 88 ASN A CA 1
ATOM 684 C C . ASN A 1 88 ? -10.253 2.993 -2.688 1.00 71.88 88 ASN A C 1
ATOM 686 O O . ASN A 1 88 ? -10.572 3.158 -3.862 1.00 71.88 88 ASN A O 1
ATOM 690 N N . GLU A 1 89 ? -8.988 2.920 -2.285 1.00 66.50 89 GLU A N 1
ATOM 691 C CA . GLU A 1 89 ? -7.822 2.655 -3.128 1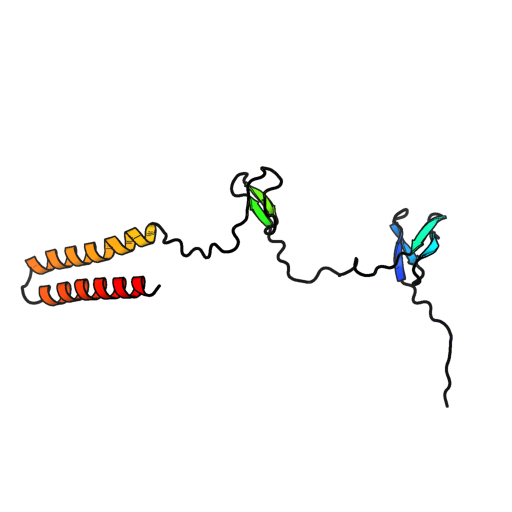.00 66.50 89 GLU A CA 1
ATOM 692 C C . GLU A 1 89 ? -7.174 1.338 -2.674 1.00 66.50 89 GLU A C 1
ATOM 694 O O . GLU A 1 89 ? -5.997 1.278 -2.322 1.00 66.50 89 GLU A O 1
ATOM 699 N N . GLN A 1 90 ? -7.940 0.246 -2.621 1.00 58.75 90 GLN A N 1
ATOM 700 C CA . GLN A 1 90 ? -7.328 -1.072 -2.462 1.00 58.75 90 GLN A CA 1
ATOM 701 C C . GLN A 1 90 ? -6.574 -1.399 -3.762 1.00 58.75 90 GLN A C 1
ATOM 703 O O . GLN A 1 90 ? -7.167 -1.829 -4.745 1.00 58.75 90 GLN A O 1
ATOM 708 N N . ASN A 1 91 ? -5.254 -1.193 -3.739 1.00 50.00 91 ASN A N 1
ATOM 709 C CA . ASN A 1 91 ? -4.279 -1.547 -4.778 1.00 50.00 91 ASN A CA 1
ATOM 710 C C . ASN A 1 91 ? -4.249 -0.676 -6.041 1.00 50.00 91 ASN A C 1
ATOM 712 O O . ASN A 1 91 ? -4.230 -1.201 -7.154 1.00 50.00 91 ASN A O 1
ATOM 716 N N . LEU A 1 92 ? -4.020 0.631 -5.894 1.00 52.38 92 LEU A N 1
ATOM 717 C CA . LEU A 1 92 ? -3.149 1.274 -6.877 1.00 52.38 92 LEU A CA 1
ATOM 718 C C . LEU A 1 92 ? -1.700 0.988 -6.475 1.00 52.38 92 LEU A C 1
ATOM 720 O O . LEU A 1 92 ? -0.995 1.834 -5.934 1.00 52.38 92 LEU A O 1
ATOM 724 N N . ASN A 1 93 ? -1.252 -0.240 -6.763 1.00 50.16 93 ASN A N 1
ATOM 725 C CA . ASN A 1 93 ? 0.129 -0.425 -7.190 1.00 50.16 93 ASN A CA 1
ATOM 726 C C . ASN A 1 93 ? 0.333 0.616 -8.284 1.00 50.16 93 ASN A C 1
ATOM 728 O O . ASN A 1 93 ? -0.159 0.454 -9.400 1.00 50.16 93 ASN A O 1
ATOM 732 N N . SER A 1 94 ? 0.953 1.733 -7.927 1.00 56.34 94 SER A N 1
ATOM 733 C CA . SER A 1 94 ? 1.169 2.871 -8.797 1.00 56.34 94 SER A CA 1
ATOM 734 C C . SER A 1 94 ? 2.245 2.508 -9.816 1.00 56.34 94 SER A C 1
ATOM 736 O O . SER A 1 94 ? 3.320 3.093 -9.849 1.00 56.34 94 SER A O 1
ATOM 738 N N . LYS A 1 95 ? 1.948 1.551 -10.696 1.00 54.16 95 LYS A N 1
ATOM 739 C CA . LYS A 1 95 ? 2.520 1.484 -12.037 1.00 54.16 95 LYS A CA 1
ATOM 740 C C . LYS A 1 95 ? 1.765 2.464 -12.945 1.00 54.16 95 LYS A C 1
ATOM 742 O O . LYS A 1 95 ? 1.446 2.159 -14.086 1.00 54.16 95 LYS A O 1
ATOM 747 N N . GLY A 1 96 ? 1.434 3.645 -12.423 1.00 57.53 96 GLY A N 1
ATOM 748 C CA . GLY A 1 96 ? 1.069 4.769 -13.263 1.00 57.53 96 GLY A CA 1
ATOM 749 C C . GLY A 1 96 ? 2.359 5.234 -13.914 1.00 57.53 96 GLY A C 1
ATOM 750 O O . GLY A 1 96 ? 3.250 5.715 -13.217 1.00 57.53 96 GLY A O 1
ATOM 751 N N . ILE A 1 97 ? 2.484 5.028 -15.224 1.00 59.09 97 ILE A N 1
ATOM 752 C CA . ILE A 1 97 ? 3.557 5.607 -16.033 1.00 59.09 97 ILE A CA 1
ATOM 753 C C . ILE A 1 97 ? 3.541 7.111 -15.744 1.00 59.09 97 ILE A C 1
ATOM 755 O O . ILE A 1 97 ? 2.614 7.819 -16.135 1.00 59.09 97 ILE A O 1
ATOM 759 N N . SER A 1 98 ? 4.522 7.589 -14.978 1.00 74.94 98 SER A N 1
ATOM 760 C CA . SER A 1 98 ? 4.618 9.007 -14.652 1.00 74.94 98 SER A CA 1
ATOM 761 C C . SER A 1 98 ? 4.835 9.778 -15.951 1.00 74.94 98 SER A C 1
ATOM 763 O O . SER A 1 98 ? 5.566 9.315 -16.829 1.00 74.94 98 SER A O 1
ATOM 765 N N . LEU A 1 99 ? 4.229 10.964 -16.092 1.00 66.12 99 LEU A N 1
ATOM 766 C CA . LEU A 1 99 ? 4.434 11.794 -17.289 1.00 66.12 99 LEU A CA 1
ATOM 767 C C . LEU A 1 99 ? 5.931 12.003 -17.585 1.00 66.12 99 LEU A C 1
ATOM 769 O O . LEU A 1 99 ? 6.326 12.046 -18.745 1.00 66.12 99 LEU A O 1
ATOM 773 N N . GLY A 1 100 ? 6.779 12.045 -16.549 1.00 74.25 100 GLY A N 1
ATOM 774 C CA . GLY A 1 100 ? 8.236 12.119 -16.690 1.00 74.25 100 GLY A CA 1
ATOM 775 C C . GLY A 1 100 ? 8.854 10.960 -17.485 1.00 74.25 100 GLY A C 1
ATOM 776 O O . GLY A 1 100 ? 9.805 11.177 -18.232 1.00 74.25 100 GLY A O 1
ATOM 777 N N . TYR A 1 101 ? 8.296 9.751 -17.399 1.00 77.69 101 TYR A N 1
ATOM 778 C CA . TYR A 1 101 ? 8.789 8.580 -18.129 1.00 77.69 101 TYR A CA 1
ATOM 779 C C . TYR A 1 101 ? 8.519 8.669 -19.641 1.00 77.69 101 TYR A C 1
ATOM 781 O O . TYR A 1 101 ? 9.325 8.193 -20.446 1.00 77.69 101 TYR A O 1
ATOM 789 N N . LEU A 1 102 ? 7.442 9.360 -20.041 1.00 73.06 102 LEU A N 1
ATOM 790 C CA . LEU A 1 102 ? 7.156 9.664 -21.448 1.00 73.06 102 LEU A CA 1
ATOM 791 C C . LEU A 1 102 ? 8.167 10.669 -22.017 1.00 73.06 102 LEU A C 1
ATOM 793 O O . LEU A 1 102 ? 8.677 10.470 -23.120 1.00 73.06 102 LEU A O 1
ATOM 797 N N . PHE A 1 103 ? 8.530 11.699 -21.246 1.00 78.31 103 PHE A N 1
ATOM 798 C CA . PHE A 1 103 ? 9.549 12.668 -21.661 1.00 78.31 103 PHE A CA 1
ATOM 799 C C . PHE A 1 103 ? 10.940 12.033 -21.768 1.00 78.31 103 PHE A C 1
ATOM 801 O O . PHE A 1 103 ? 11.635 12.254 -22.755 1.00 78.31 103 PHE A O 1
ATOM 808 N N . ILE A 1 104 ? 11.335 11.187 -20.813 1.00 79.25 104 ILE A N 1
ATOM 809 C CA . ILE A 1 104 ? 12.627 10.481 -20.857 1.00 79.25 104 ILE A CA 1
ATOM 810 C C . ILE A 1 104 ? 12.695 9.542 -22.071 1.00 79.25 104 ILE A C 1
ATOM 812 O O . ILE A 1 104 ? 13.701 9.529 -22.779 1.00 79.25 104 ILE A O 1
ATOM 816 N N . SER A 1 105 ? 11.607 8.823 -22.369 1.00 77.88 105 SER A N 1
ATOM 817 C CA . SER A 1 105 ? 11.537 7.932 -23.536 1.00 77.88 105 SER A CA 1
ATOM 818 C C . SER A 1 105 ? 11.618 8.684 -24.870 1.00 77.88 105 SER A C 1
ATOM 820 O O . SER A 1 105 ? 12.142 8.138 -25.836 1.00 77.88 105 SER A O 1
AT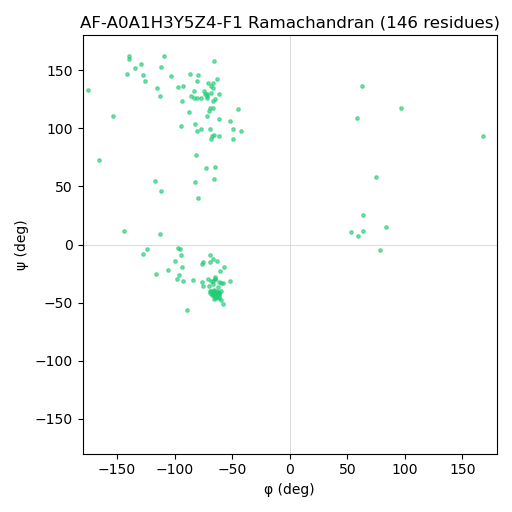OM 822 N N . PHE A 1 106 ? 11.150 9.935 -24.932 1.00 79.12 106 PHE A N 1
ATOM 823 C CA . PHE A 1 106 ? 11.219 10.773 -26.135 1.00 79.12 106 PHE A CA 1
ATOM 824 C C . PHE A 1 106 ? 12.567 11.496 -26.298 1.00 79.12 106 PHE A C 1
ATOM 826 O O . PHE A 1 106 ? 13.032 11.717 -27.416 1.00 79.12 106 PHE A O 1
ATOM 833 N N . LEU A 1 107 ? 13.238 11.834 -25.195 1.00 81.75 107 LEU A N 1
ATOM 834 C CA . LEU A 1 107 ? 14.515 12.552 -25.230 1.00 81.75 107 LEU A CA 1
ATOM 835 C C . LEU A 1 107 ? 15.704 11.657 -25.617 1.00 81.75 107 LEU A C 1
ATOM 837 O O . LEU A 1 107 ? 16.615 12.126 -26.297 1.00 81.75 107 LEU A O 1
ATOM 841 N N . ILE A 1 108 ? 15.691 10.369 -25.255 1.00 82.94 108 ILE A N 1
ATOM 842 C CA . ILE A 1 108 ? 16.742 9.405 -25.638 1.00 82.94 108 ILE A CA 1
ATOM 843 C C . ILE A 1 108 ? 16.919 9.290 -27.171 1.00 82.94 108 ILE A C 1
ATOM 845 O O . ILE A 1 108 ? 18.051 9.445 -27.643 1.00 82.94 108 ILE A O 1
ATOM 849 N N . PRO A 1 109 ? 15.864 9.065 -27.984 1.00 78.81 109 PRO A N 1
ATOM 850 C CA . PRO A 1 109 ? 16.003 9.016 -29.438 1.00 78.81 109 PRO A CA 1
ATOM 851 C C . PRO A 1 109 ? 16.383 10.377 -30.039 1.00 78.81 109 PRO A C 1
ATOM 853 O O . PRO A 1 109 ? 17.180 10.410 -30.974 1.00 78.81 109 PRO A O 1
ATOM 856 N N . LEU A 1 110 ? 15.907 11.498 -29.478 1.00 82.88 110 LEU A N 1
ATOM 857 C CA . LEU A 1 110 ? 16.316 12.842 -29.910 1.00 82.88 110 LEU A CA 1
ATOM 858 C C . LEU A 1 110 ? 17.828 13.056 -29.763 1.00 82.88 110 LEU A C 1
ATOM 860 O O . LEU A 1 110 ? 18.478 13.490 -30.711 1.00 82.88 110 LEU A O 1
ATOM 864 N N . ILE A 1 111 ? 18.405 12.704 -28.610 1.00 84.56 111 ILE A N 1
ATOM 865 C CA . ILE A 1 111 ? 19.849 12.835 -28.359 1.00 84.56 111 ILE A CA 1
ATOM 866 C C . ILE A 1 111 ? 20.654 11.950 -29.323 1.00 84.56 111 ILE A C 1
ATOM 868 O O . ILE A 1 111 ? 21.657 12.400 -29.879 1.00 84.56 111 ILE A O 1
ATOM 872 N N . GLY A 1 112 ? 20.195 10.719 -29.573 1.00 81.06 112 GLY A N 1
ATOM 873 C CA . GLY A 1 112 ? 20.825 9.806 -30.530 1.00 81.06 112 GLY A CA 1
ATOM 874 C C . GLY A 1 112 ? 20.829 10.341 -31.967 1.00 81.06 112 GLY A C 1
ATOM 875 O O . GLY A 1 112 ? 21.845 10.248 -32.655 1.00 81.06 112 GLY A O 1
ATOM 876 N N . ILE A 1 113 ? 19.726 10.957 -32.404 1.00 79.88 113 ILE A N 1
ATOM 877 C CA . ILE A 1 113 ? 19.620 11.595 -33.725 1.00 79.88 113 ILE A CA 1
ATOM 878 C C . ILE A 1 113 ? 20.527 12.830 -33.806 1.00 79.88 113 ILE A C 1
ATOM 880 O O . ILE A 1 113 ? 21.249 12.979 -34.786 1.00 79.88 113 ILE A O 1
ATOM 884 N N . ILE A 1 114 ? 20.566 13.677 -32.771 1.00 85.38 114 ILE A N 1
ATOM 885 C CA . ILE A 1 114 ? 21.423 14.878 -32.738 1.00 85.38 114 ILE A CA 1
ATOM 886 C C . ILE A 1 114 ? 22.911 14.498 -32.831 1.00 85.38 114 ILE A C 1
ATOM 888 O O . ILE A 1 114 ? 23.645 15.070 -33.638 1.00 85.38 114 ILE A O 1
ATOM 892 N N . LEU A 1 115 ? 23.357 13.499 -32.060 1.00 78.69 115 LEU A N 1
ATOM 893 C CA . LEU A 1 115 ? 24.727 12.970 -32.138 1.00 78.69 115 LEU A CA 1
ATOM 894 C C . LEU A 1 115 ? 25.029 12.369 -33.521 1.00 78.69 115 LEU A C 1
ATOM 896 O O . LEU A 1 115 ? 26.136 12.540 -34.036 1.00 78.69 115 LEU A O 1
ATOM 900 N N . CYS A 1 116 ? 24.045 11.714 -34.147 1.00 76.38 116 CYS A N 1
ATOM 901 C CA . CYS A 1 116 ? 24.158 11.198 -35.510 1.00 76.38 116 CYS A CA 1
ATOM 902 C C . CYS A 1 116 ? 24.334 12.335 -36.532 1.00 76.38 116 CYS A C 1
ATOM 904 O O . CYS A 1 116 ? 25.251 12.272 -37.350 1.00 76.38 116 CYS A O 1
ATOM 906 N N . CYS A 1 117 ? 23.540 13.407 -36.437 1.00 76.19 117 CYS A N 1
ATOM 907 C CA . CYS A 1 117 ? 23.636 14.578 -37.312 1.00 76.19 117 CYS A CA 1
ATOM 908 C C . CYS A 1 117 ? 24.997 15.284 -37.209 1.00 76.19 117 CYS A C 1
ATOM 910 O O . CYS A 1 117 ? 25.579 15.638 -38.232 1.00 76.19 117 CYS A O 1
ATOM 912 N N . ILE A 1 118 ? 25.540 15.455 -35.998 1.00 80.25 118 ILE A N 1
ATOM 913 C CA . ILE A 1 118 ? 26.863 16.077 -35.804 1.00 80.25 118 ILE A CA 1
ATOM 914 C C . ILE A 1 118 ? 27.983 15.165 -36.329 1.00 80.25 118 ILE A C 1
ATOM 916 O O . ILE A 1 118 ? 28.938 15.644 -36.944 1.00 80.25 118 ILE A O 1
ATOM 920 N N . SER A 1 119 ? 27.876 13.849 -36.108 1.00 70.12 119 SER A N 1
ATOM 921 C CA . SER A 1 119 ? 28.875 12.885 -36.584 1.00 70.12 119 SER A CA 1
ATOM 922 C C . SER A 1 119 ? 28.879 12.744 -38.105 1.00 70.12 119 SER A C 1
ATOM 924 O O . SER A 1 119 ? 29.938 12.481 -38.673 1.00 70.12 119 SER A O 1
ATOM 926 N N . TRP A 1 120 ? 27.728 12.914 -38.758 1.00 66.50 120 TRP A N 1
ATOM 927 C CA . TRP A 1 120 ? 27.616 12.895 -40.217 1.00 66.50 120 TRP A CA 1
ATOM 928 C C . TRP A 1 120 ? 28.440 14.010 -40.866 1.00 66.50 120 TRP A C 1
ATOM 930 O O . TRP A 1 120 ? 28.991 13.827 -41.945 1.00 66.50 120 TRP A O 1
ATOM 940 N N . ASN A 1 121 ? 28.577 15.154 -40.195 1.00 71.44 121 ASN A N 1
ATOM 941 C CA . ASN A 1 121 ? 29.324 16.287 -40.731 1.00 71.44 121 ASN A CA 1
ATOM 942 C C . ASN A 1 121 ? 30.852 16.107 -40.670 1.00 71.44 121 ASN A C 1
ATOM 944 O O . ASN A 1 121 ? 31.561 16.882 -41.301 1.00 71.44 121 ASN A O 1
ATOM 948 N N . ASN A 1 122 ? 31.367 15.143 -39.895 1.00 68.12 122 ASN A N 1
ATOM 949 C CA . ASN A 1 122 ? 32.800 15.075 -39.592 1.00 68.12 122 ASN A CA 1
ATOM 950 C C . ASN A 1 122 ? 33.545 13.835 -40.111 1.00 68.12 122 ASN A C 1
ATOM 952 O O . ASN A 1 122 ? 34.738 13.984 -40.306 1.00 68.12 122 ASN A O 1
ATOM 956 N N . ASP A 1 123 ? 32.933 12.660 -40.349 1.00 62.50 123 ASP A N 1
ATOM 957 C CA . ASP A 1 123 ? 33.614 11.517 -41.013 1.00 62.50 123 ASP A CA 1
ATOM 958 C C . ASP A 1 123 ? 32.681 10.308 -41.288 1.00 62.50 123 ASP A C 1
ATOM 960 O O . ASP A 1 123 ? 32.017 9.783 -40.386 1.00 62.50 123 ASP A O 1
ATOM 964 N N . ASP A 1 124 ? 32.735 9.764 -42.511 1.00 63.69 124 ASP A N 1
ATOM 965 C CA . ASP A 1 124 ? 31.866 8.695 -43.054 1.00 63.69 124 ASP A CA 1
ATOM 966 C C . ASP A 1 124 ? 31.944 7.319 -42.348 1.00 63.69 124 ASP A C 1
ATOM 968 O O . ASP A 1 124 ? 31.090 6.450 -42.552 1.00 63.69 124 ASP A O 1
ATOM 972 N N . ARG A 1 125 ? 32.957 7.060 -41.505 1.00 56.03 125 ARG A N 1
ATOM 973 C CA . ARG A 1 125 ? 33.166 5.715 -40.916 1.00 56.03 125 ARG A CA 1
ATOM 974 C C . ARG A 1 125 ? 32.520 5.497 -39.549 1.00 56.03 125 ARG A C 1
ATOM 976 O O . ARG A 1 125 ? 32.319 4.345 -39.168 1.00 56.03 125 ARG A O 1
ATOM 983 N N . LYS A 1 126 ? 32.177 6.562 -38.816 1.00 57.97 126 LYS A N 1
ATOM 984 C CA . LYS A 1 126 ? 31.591 6.464 -37.461 1.00 57.97 126 LYS A CA 1
ATOM 985 C C . LYS A 1 126 ? 30.066 6.625 -37.437 1.00 57.97 126 LYS A C 1
ATOM 987 O O . LYS A 1 126 ? 29.433 6.238 -36.461 1.00 57.97 126 LYS A O 1
ATOM 992 N N . ALA A 1 127 ? 29.462 7.103 -38.526 1.00 59.88 127 ALA A N 1
ATOM 993 C CA . ALA A 1 127 ? 28.015 7.308 -38.609 1.00 59.88 127 ALA A CA 1
ATOM 994 C C . ALA A 1 127 ? 27.206 5.992 -38.580 1.00 59.88 127 ALA A C 1
ATOM 996 O O . ALA A 1 127 ? 26.107 5.946 -38.026 1.00 59.88 127 ALA A O 1
ATOM 997 N N . LYS A 1 128 ? 27.757 4.892 -39.118 1.00 63.72 128 LYS A N 1
ATOM 998 C CA . LYS A 1 128 ? 27.039 3.606 -39.225 1.00 63.72 128 LYS A CA 1
ATOM 999 C C . LYS A 1 128 ? 26.803 2.918 -37.878 1.00 63.72 128 LYS A C 1
ATOM 1001 O O . LYS A 1 128 ? 25.756 2.307 -37.688 1.00 63.72 128 LYS A O 1
ATOM 1006 N N . SER A 1 129 ? 27.744 3.020 -36.940 1.00 63.22 129 SER A N 1
ATOM 1007 C CA . SER A 1 129 ? 27.612 2.399 -35.615 1.00 63.22 129 SER A CA 1
ATOM 1008 C C . SER A 1 129 ? 26.647 3.165 -34.708 1.00 63.22 129 SER A C 1
ATOM 1010 O O . SER A 1 129 ? 25.891 2.538 -33.969 1.00 63.22 129 SER A O 1
ATOM 1012 N N . ALA A 1 130 ? 26.612 4.499 -34.806 1.00 67.69 130 ALA A N 1
ATOM 1013 C CA . ALA A 1 130 ? 25.658 5.329 -34.070 1.00 67.69 130 ALA A CA 1
ATOM 1014 C C . ALA A 1 130 ? 24.207 5.058 -34.507 1.00 67.69 130 ALA A C 1
ATOM 1016 O O . ALA A 1 130 ? 23.325 4.932 -33.660 1.00 67.69 130 ALA A O 1
ATOM 1017 N N . LEU A 1 131 ? 23.977 4.884 -35.815 1.00 70.19 131 LEU A N 1
ATOM 1018 C CA . LEU A 1 131 ? 22.663 4.542 -36.366 1.00 70.19 131 LEU A CA 1
ATOM 1019 C C . LEU A 1 131 ? 22.199 3.134 -35.956 1.00 70.19 131 LEU A C 1
ATOM 1021 O O . LEU A 1 131 ? 21.037 2.937 -35.608 1.00 70.19 131 LEU A O 1
ATOM 1025 N N . ILE A 1 132 ? 23.106 2.150 -35.962 1.00 79.19 132 ILE A N 1
ATOM 1026 C CA . ILE A 1 132 ? 22.795 0.798 -35.476 1.00 79.19 132 ILE A CA 1
ATOM 1027 C C . ILE A 1 132 ? 22.445 0.828 -33.980 1.00 79.19 132 ILE A C 1
ATOM 1029 O O . ILE A 1 132 ? 21.508 0.154 -33.558 1.00 79.19 132 ILE A O 1
ATOM 1033 N N . GLY A 1 133 ? 23.161 1.630 -33.184 1.00 77.75 133 GLY A N 1
ATOM 1034 C CA . GLY A 1 133 ? 22.950 1.731 -31.741 1.00 77.75 133 GLY A CA 1
ATOM 1035 C C . GLY A 1 133 ? 21.583 2.307 -31.370 1.00 77.75 133 GLY A C 1
ATOM 1036 O O . GLY A 1 133 ? 20.918 1.771 -30.484 1.00 77.75 133 GLY A O 1
ATOM 1037 N N . THR A 1 134 ? 21.124 3.349 -32.070 1.00 81.88 134 THR A N 1
ATOM 1038 C CA . THR A 1 134 ? 19.788 3.922 -31.840 1.00 81.88 134 THR A CA 1
ATOM 1039 C C . THR A 1 134 ? 18.677 2.962 -32.268 1.00 81.88 134 THR A C 1
ATOM 1041 O O . THR A 1 134 ? 17.705 2.804 -31.532 1.00 81.88 134 THR A O 1
ATOM 1044 N N . LEU A 1 135 ? 18.836 2.257 -33.395 1.00 80.44 135 LEU A N 1
ATOM 1045 C CA . LEU A 1 135 ? 17.848 1.291 -33.884 1.00 80.44 135 LEU A CA 1
ATOM 1046 C C . LEU A 1 135 ? 17.704 0.081 -32.945 1.00 80.44 135 LEU A C 1
ATOM 1048 O O . LEU A 1 135 ? 16.589 -0.295 -32.583 1.00 80.44 135 LEU A O 1
ATOM 1052 N N . VAL A 1 136 ? 18.826 -0.501 -32.509 1.00 86.38 136 VAL A N 1
ATOM 1053 C CA . VAL A 1 136 ? 18.830 -1.631 -31.565 1.00 86.38 136 VAL A CA 1
ATOM 1054 C C . VAL A 1 136 ? 18.285 -1.201 -30.202 1.00 86.38 136 VAL A C 1
ATOM 1056 O O . VAL A 1 136 ? 17.511 -1.939 -29.598 1.00 86.38 136 VAL A O 1
ATOM 1059 N N . GLY A 1 137 ? 18.626 0.007 -29.741 1.00 81.44 137 GLY A N 1
ATOM 1060 C CA . GLY A 1 137 ? 18.115 0.560 -28.486 1.00 81.44 137 GLY A CA 1
ATOM 1061 C C . GLY A 1 137 ? 16.595 0.736 -28.478 1.00 81.44 137 GLY A C 1
ATOM 1062 O O . GLY A 1 137 ? 15.948 0.324 -27.519 1.00 81.44 137 GLY A O 1
ATOM 1063 N N . VAL A 1 138 ? 16.016 1.285 -29.553 1.00 84.12 138 VAL A N 1
ATOM 1064 C CA . VAL A 1 138 ? 14.557 1.466 -29.693 1.00 84.12 138 VAL A CA 1
ATOM 1065 C C . VAL A 1 138 ? 13.822 0.124 -29.775 1.00 84.12 138 VAL A C 1
ATOM 1067 O O . VAL A 1 138 ? 12.763 -0.038 -29.173 1.00 84.12 138 VAL A O 1
ATOM 1070 N N . LEU A 1 139 ? 14.383 -0.860 -30.484 1.00 86.06 139 LEU A N 1
ATOM 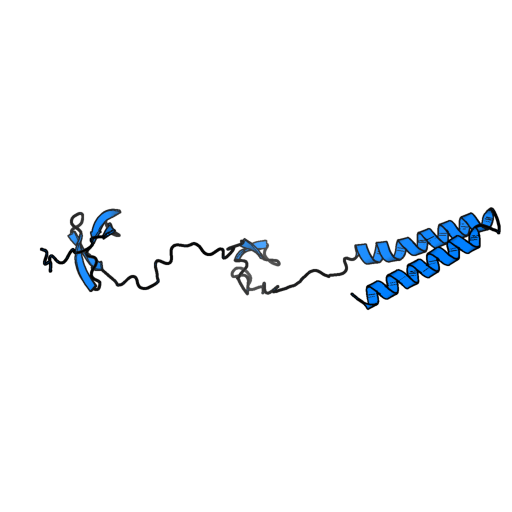1071 C CA . LEU A 1 139 ? 13.799 -2.203 -30.549 1.00 86.06 139 LEU A CA 1
ATOM 1072 C C . LEU A 1 139 ? 13.846 -2.908 -29.189 1.00 86.06 139 LEU A C 1
ATOM 1074 O O . LEU A 1 139 ? 12.857 -3.508 -28.772 1.00 86.06 139 LEU A O 1
ATOM 1078 N N . PHE A 1 140 ? 14.968 -2.810 -28.474 1.00 87.31 140 PHE A N 1
ATOM 1079 C CA . PHE A 1 140 ? 15.124 -3.424 -27.158 1.00 87.31 140 PHE A CA 1
ATOM 1080 C C . PHE A 1 140 ? 14.159 -2.824 -26.129 1.00 87.31 140 PHE A C 1
ATOM 1082 O O . PHE A 1 140 ? 13.503 -3.567 -25.399 1.00 87.31 140 PHE A O 1
ATOM 1089 N N . THR A 1 141 ? 14.004 -1.496 -26.097 1.00 82.56 141 THR A N 1
ATOM 1090 C CA . THR A 1 141 ? 13.034 -0.854 -25.200 1.00 82.56 141 THR A CA 1
ATOM 1091 C C . THR A 1 141 ? 11.600 -1.250 -25.544 1.00 82.56 141 THR A C 1
ATOM 1093 O O . THR A 1 141 ? 10.853 -1.611 -24.637 1.00 82.56 141 THR A O 1
ATOM 1096 N N . ALA A 1 142 ? 11.219 -1.276 -26.826 1.00 83.38 142 ALA A N 1
ATOM 1097 C CA . ALA A 1 142 ? 9.883 -1.696 -27.260 1.00 83.38 142 ALA A CA 1
ATOM 1098 C C . ALA A 1 142 ? 9.534 -3.141 -26.846 1.00 83.38 142 ALA A C 1
ATOM 1100 O O . ALA A 1 142 ? 8.411 -3.406 -26.410 1.00 83.38 142 ALA A O 1
ATOM 1101 N N . VAL A 1 143 ? 10.494 -4.070 -26.928 1.00 90.19 143 VAL A N 1
ATOM 1102 C CA . VAL A 1 143 ? 10.311 -5.461 -26.474 1.00 90.19 143 VAL A CA 1
ATOM 1103 C C . VAL A 1 143 ? 10.097 -5.525 -24.961 1.00 90.19 143 VAL A C 1
ATOM 1105 O O . VAL A 1 143 ? 9.173 -6.197 -24.514 1.00 90.19 143 VAL A O 1
ATOM 1108 N N . ILE A 1 144 ? 10.888 -4.794 -24.170 1.00 86.06 144 ILE A N 1
ATOM 1109 C CA . ILE A 1 144 ? 10.728 -4.744 -22.707 1.00 86.06 144 ILE A CA 1
ATOM 1110 C C . ILE A 1 144 ? 9.351 -4.189 -22.314 1.00 86.06 144 ILE A C 1
ATOM 1112 O O . ILE A 1 144 ? 8.698 -4.758 -21.443 1.00 86.06 144 ILE A O 1
ATOM 1116 N N . TYR A 1 145 ? 8.873 -3.137 -22.985 1.00 78.94 145 TYR A N 1
ATOM 1117 C CA . TYR A 1 145 ? 7.523 -2.607 -22.763 1.00 78.94 145 TYR A CA 1
ATOM 1118 C C . TYR A 1 145 ? 6.407 -3.575 -23.163 1.00 78.94 145 TYR A C 1
ATOM 1120 O O . TYR A 1 145 ? 5.327 -3.504 -22.595 1.00 78.94 145 TYR A O 1
ATOM 1128 N N . SER A 1 146 ? 6.649 -4.466 -24.126 1.00 79.56 146 SER A N 1
ATOM 1129 C CA . SER A 1 146 ? 5.663 -5.474 -24.541 1.00 79.56 146 SER 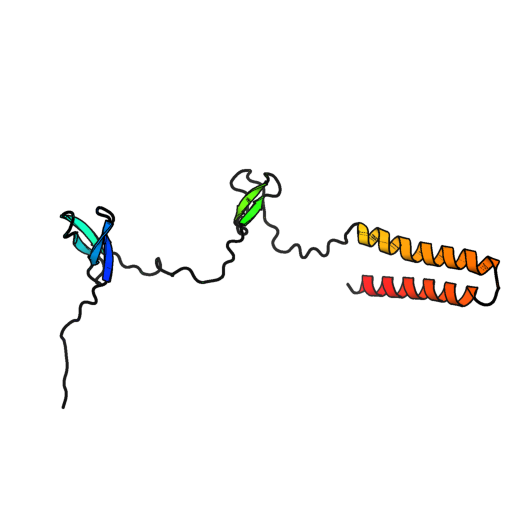A CA 1
ATOM 1130 C C . SER A 1 146 ? 5.553 -6.644 -23.552 1.00 79.56 146 SER A C 1
ATOM 1132 O O . SER A 1 146 ? 4.599 -7.413 -23.623 1.00 79.56 146 SER A O 1
ATOM 1134 N N . ILE A 1 147 ? 6.543 -6.807 -22.666 1.00 82.25 147 ILE A N 1
ATOM 1135 C CA . ILE A 1 147 ? 6.613 -7.880 -21.661 1.00 82.25 147 ILE A CA 1
ATOM 1136 C C . ILE A 1 147 ? 6.084 -7.414 -20.291 1.00 82.25 147 ILE A C 1
ATOM 1138 O O . ILE A 1 147 ? 5.648 -8.247 -19.496 1.00 82.25 147 ILE A O 1
ATOM 1142 N N . LEU A 1 148 ? 6.156 -6.109 -20.002 1.00 71.50 148 LEU A N 1
ATOM 1143 C CA . LEU A 1 148 ? 5.729 -5.494 -18.738 1.00 71.50 148 LEU A CA 1
ATOM 1144 C C . LEU A 1 148 ? 4.208 -5.303 -18.660 1.00 71.50 148 LEU A C 1
ATOM 1146 O O . LEU A 1 148 ? 3.680 -5.499 -17.537 1.00 71.50 148 LEU A O 1
#

Sequence (148 aa):
MENSNEIKKIDSSMVECPFCKNVIEAPSKPDVIFKCPQCDKELITYNITQSNKTLNTKDNMSLIYCRECGKQISSHAQSCPFCGYPQNEQNLNSKGISLGYLFISFLIPLIGIILCCISWNNDDRKAKSALIGTLVGVLFTAVIYSIL

Solvent-accessible surface area (backbone atoms only — not comparable to full-atom values): 9659 Å² total; per-residue (Å²): 136,89,84,86,89,83,82,84,78,75,68,67,44,81,44,69,37,93,86,74,68,47,78,40,82,40,71,69,54,58,75,40,78,47,64,41,95,86,70,72,45,81,45,70,35,68,74,74,83,78,79,75,70,74,92,78,69,93,71,77,81,45,70,38,63,38,92,84,80,65,46,80,39,59,67,80,42,58,41,39,94,88,79,64,52,73,55,77,66,89,75,71,74,76,79,63,82,49,72,66,57,58,52,53,63,55,47,55,58,51,52,49,49,53,54,40,59,60,38,59,77,73,43,89,82,61,38,62,60,52,55,51,50,51,54,53,50,55,52,52,51,54,52,54,64,74,74,108

Foldseek 3Di:
DDDDDDDPPFPWDWDADPPPRDIDTDTPDFQDWDADPVPRDIDGHHDPPPPPPPDDDPPPQPWDADPPPRDTDGPPDQADPVPRHGPPPPDPPVPPCPVVNVVVLVVVLVVLVVVLVVVVVPDDPPNVVSVVVSVVVVVVVVVVVVVD

Organism: NCBI:txid371601

Radius of gyration: 36.61 Å; Cα contacts (8 Å, |Δi|>4): 123; chains: 1; bounding box: 58×58×93 Å